Protein AF-A0A1J5BAW0-F1 (afdb_monomer)

Sequence (139 aa):
MHAHEDGERACMSRRQFLLSGGAVVTLAAVPGGLALGAPLRALKADYPKVKIG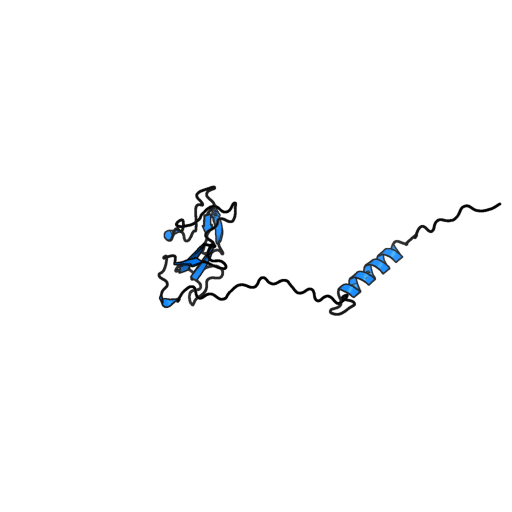RLSALKQGVPVVFAYPYPNVHNILVKLGAPAGAGVGKDNDVVAFNQRCTHMGGPLDGTYKEKHQVLGPCPLHLTTFDLTRHGMVVS

Foldseek 3Di:
DDDDDPPDPPPQDPVNVCVVVVVVVVQVPPPVRPPPDDPPPPPDDDADDDDQDDPVPADALDWRWDDPPDRPWIKTWHQLVAAADCQDDPRNRIFMDTQADPPPRAGQPPQQDNVQCWGDLGPPPGWIFRRRYVRDTPD

Radius of gyration: 28.27 Å; Cα contacts (8 Å, |Δi|>4): 191; chains: 1; bounding box: 52×53×83 Å

pLDDT: mean 85.2, std 18.93, range [36.78, 98.75]

Structure (mmCIF, N/CA/C/O backbone):
data_AF-A0A1J5BAW0-F1
#
_entry.id   AF-A0A1J5BAW0-F1
#
loop_
_atom_site.group_PDB
_atom_site.id
_atom_site.type_symbol
_atom_site.label_atom_id
_atom_site.label_alt_id
_atom_site.label_comp_id
_atom_site.label_asym_id
_atom_site.label_entity_id
_atom_site.label_seq_id
_atom_site.pdbx_PDB_ins_code
_atom_site.Cartn_x
_atom_site.Cartn_y
_atom_site.Cartn_z
_atom_site.occupancy
_atom_site.B_iso_or_equiv
_atom_site.auth_seq_id
_atom_site.auth_comp_id
_atom_site.auth_asym_id
_atom_site.auth_atom_id
_atom_site.pdbx_PDB_model_num
ATOM 1 N N . MET A 1 1 ? 35.656 38.401 -67.762 1.00 43.53 1 MET A N 1
ATOM 2 C CA . MET A 1 1 ? 34.181 38.308 -67.698 1.00 43.53 1 MET A CA 1
ATOM 3 C C . MET A 1 1 ? 33.810 36.879 -67.330 1.00 43.53 1 MET A C 1
ATOM 5 O O . MET A 1 1 ? 34.552 35.994 -67.731 1.00 43.53 1 MET A O 1
ATOM 9 N N . HIS A 1 2 ? 32.690 36.705 -66.615 1.00 36.78 2 HIS A N 1
ATOM 10 C CA . HIS A 1 2 ? 32.060 35.447 -66.154 1.00 36.78 2 HIS A CA 1
ATOM 11 C C . HIS A 1 2 ? 32.600 34.940 -64.800 1.00 36.78 2 HIS A C 1
ATOM 13 O O . HIS A 1 2 ? 33.697 34.407 -64.728 1.00 36.78 2 HIS A O 1
ATOM 19 N N . ALA A 1 3 ? 32.023 35.383 -63.676 1.00 44.69 3 ALA A N 1
ATOM 20 C CA . ALA A 1 3 ? 30.746 34.988 -63.045 1.00 44.69 3 ALA A CA 1
ATOM 21 C C . ALA A 1 3 ? 31.015 33.927 -61.962 1.00 44.69 3 ALA A C 1
ATOM 23 O O . ALA A 1 3 ? 31.199 32.756 -62.270 1.00 44.69 3 ALA A O 1
ATOM 24 N N . HIS A 1 4 ? 31.076 34.371 -60.703 1.00 40.53 4 HIS A N 1
ATOM 25 C CA . HIS A 1 4 ? 31.024 33.490 -59.541 1.00 40.53 4 HIS A CA 1
ATOM 26 C C . HIS A 1 4 ? 29.575 33.472 -59.063 1.00 40.53 4 HIS A C 1
ATOM 28 O O . HIS A 1 4 ? 29.011 34.523 -58.771 1.00 40.53 4 HIS A O 1
ATOM 34 N N . GLU A 1 5 ? 28.986 32.283 -59.084 1.00 49.16 5 GLU A N 1
ATOM 35 C CA . GLU A 1 5 ? 27.592 32.014 -58.756 1.00 49.16 5 GLU A CA 1
ATOM 36 C C . GLU A 1 5 ? 27.254 32.484 -57.337 1.00 49.16 5 GLU A C 1
ATOM 38 O O . GLU A 1 5 ? 27.882 32.069 -56.356 1.00 49.16 5 GLU A O 1
ATOM 43 N N . ASP A 1 6 ? 26.240 33.344 -57.241 1.00 45.28 6 ASP A N 1
ATOM 44 C CA . ASP A 1 6 ? 25.587 33.705 -55.991 1.00 45.28 6 ASP A CA 1
ATOM 45 C C . ASP A 1 6 ? 24.867 32.465 -55.456 1.00 45.28 6 ASP A C 1
ATOM 47 O O . ASP A 1 6 ? 23.718 32.178 -55.788 1.00 45.28 6 ASP A O 1
ATOM 51 N N . GLY A 1 7 ? 25.579 31.689 -54.639 1.00 48.78 7 GLY A N 1
ATOM 52 C CA . GLY A 1 7 ? 24.989 30.614 -53.858 1.00 48.78 7 GLY A CA 1
ATOM 53 C C . GLY A 1 7 ? 23.873 31.190 -52.994 1.00 48.78 7 GLY A C 1
ATOM 54 O O . GLY A 1 7 ? 24.129 31.990 -52.091 1.00 48.78 7 GLY A O 1
ATOM 55 N N . GLU A 1 8 ? 22.646 30.787 -53.305 1.00 53.31 8 GLU A N 1
ATOM 56 C CA . GLU A 1 8 ? 21.384 31.222 -52.718 1.00 53.31 8 GLU A CA 1
ATOM 57 C C . GLU A 1 8 ? 21.360 30.971 -51.200 1.00 53.31 8 GLU A C 1
ATOM 59 O O . GLU A 1 8 ? 20.822 29.989 -50.687 1.00 53.31 8 GLU A O 1
ATOM 64 N N . ARG A 1 9 ? 21.988 31.866 -50.432 1.00 57.50 9 ARG A N 1
ATOM 65 C CA . ARG A 1 9 ? 21.772 31.948 -48.992 1.00 57.50 9 ARG A CA 1
ATOM 66 C C . ARG A 1 9 ? 20.359 32.467 -48.821 1.00 57.50 9 ARG A C 1
ATOM 68 O O . ARG A 1 9 ? 20.090 33.624 -49.130 1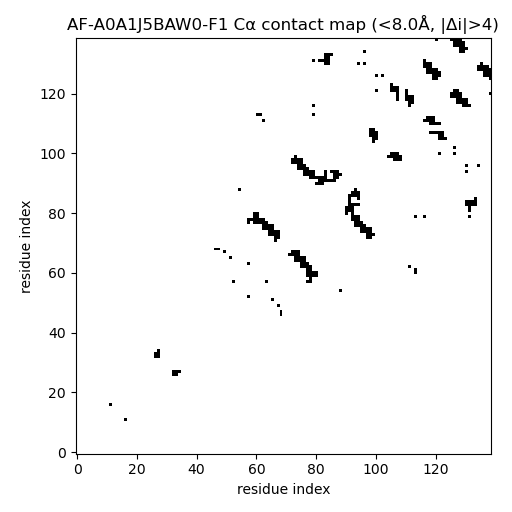.00 57.50 9 ARG A O 1
ATOM 75 N N . ALA A 1 10 ? 19.469 31.617 -48.321 1.00 61.78 10 ALA A N 1
ATOM 76 C CA . ALA A 1 10 ? 18.123 32.002 -47.924 1.00 61.78 10 ALA A CA 1
ATOM 77 C C . ALA A 1 10 ? 18.197 33.068 -46.812 1.00 61.78 10 ALA A C 1
ATOM 79 O O . ALA A 1 10 ? 18.150 32.767 -45.618 1.00 61.78 10 ALA A O 1
ATOM 80 N N . CYS A 1 11 ? 18.362 34.332 -47.204 1.00 63.84 11 CYS A N 1
ATOM 81 C CA . CYS A 1 11 ? 18.388 35.495 -46.329 1.00 63.84 11 CYS A CA 1
ATOM 82 C C . CYS A 1 11 ? 16.965 35.768 -45.842 1.00 63.84 11 CYS A C 1
ATOM 84 O O . CYS A 1 11 ? 16.268 36.665 -46.313 1.00 63.84 11 CYS A O 1
ATOM 86 N N . MET A 1 12 ? 16.506 34.952 -44.900 1.00 75.88 12 MET A N 1
ATOM 87 C CA . MET A 1 12 ? 15.209 35.132 -44.275 1.00 75.88 12 MET A CA 1
ATOM 88 C C . MET A 1 12 ? 15.295 36.295 -43.282 1.00 75.88 12 MET A C 1
ATOM 90 O O . MET A 1 12 ? 16.049 36.250 -42.311 1.00 75.88 12 MET A O 1
ATOM 94 N N . SER A 1 13 ? 14.523 37.360 -43.516 1.00 80.06 13 SER A N 1
ATOM 95 C CA . SER A 1 13 ? 14.473 38.478 -42.570 1.00 80.06 13 SER A CA 1
ATOM 96 C C . SER A 1 13 ? 13.882 38.020 -41.232 1.00 80.06 13 SER A C 1
ATOM 98 O O . SER A 1 13 ? 13.025 37.136 -41.189 1.00 80.06 13 SER A O 1
ATOM 100 N N . ARG A 1 14 ? 14.270 38.664 -40.122 1.00 75.88 14 ARG A N 1
ATOM 101 C CA . ARG A 1 14 ? 13.692 38.389 -38.790 1.00 75.88 14 ARG A CA 1
ATOM 102 C C . ARG A 1 14 ? 12.160 38.471 -38.802 1.00 75.88 14 ARG A C 1
ATOM 104 O O . ARG A 1 14 ? 11.497 37.701 -38.121 1.00 75.88 14 ARG A O 1
ATOM 111 N N . ARG A 1 15 ? 11.593 39.376 -39.608 1.00 78.12 15 ARG A N 1
ATOM 112 C CA . ARG A 1 15 ? 10.141 39.507 -39.795 1.00 78.12 15 ARG A CA 1
ATOM 113 C C . ARG A 1 15 ? 9.556 38.300 -40.528 1.00 78.12 15 ARG A C 1
ATOM 115 O O . ARG A 1 15 ? 8.532 37.787 -40.097 1.00 78.12 15 ARG A O 1
ATOM 122 N N . GLN A 1 16 ? 10.219 37.833 -41.583 1.00 73.38 16 GLN A N 1
ATOM 123 C CA . GLN A 1 16 ? 9.815 36.642 -42.330 1.00 73.38 16 GLN A CA 1
ATOM 124 C C . GLN A 1 16 ? 9.864 35.395 -41.440 1.00 73.38 16 GLN A C 1
ATOM 126 O O . GLN A 1 16 ? 8.913 34.630 -41.448 1.00 73.38 16 GLN A O 1
ATOM 131 N N . PHE A 1 17 ? 10.915 35.249 -40.623 1.00 76.62 17 PHE A N 1
ATOM 132 C CA . PHE A 1 17 ? 11.068 34.158 -39.654 1.00 76.62 17 PHE A CA 1
ATOM 133 C C . PHE A 1 17 ? 9.981 34.172 -38.570 1.00 76.62 17 PHE A C 1
ATOM 135 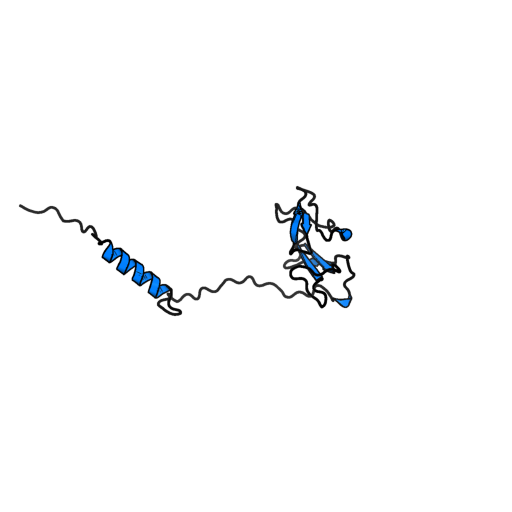O O . PHE A 1 17 ? 9.443 33.128 -38.219 1.00 76.62 17 PHE A O 1
ATOM 142 N N . LEU A 1 18 ? 9.622 35.350 -38.048 1.00 77.75 18 LEU A N 1
ATOM 143 C CA . LEU A 1 18 ? 8.562 35.469 -37.040 1.00 77.75 18 LEU A CA 1
ATOM 144 C C . LEU A 1 18 ? 7.163 35.240 -37.631 1.00 77.75 18 LEU A C 1
ATOM 146 O O . LEU A 1 18 ? 6.321 34.634 -36.974 1.00 77.75 18 LEU A O 1
ATOM 150 N N . LEU A 1 19 ? 6.914 35.685 -38.866 1.00 70.88 19 LEU A N 1
ATOM 151 C CA . LEU A 1 19 ? 5.645 35.446 -39.557 1.00 70.88 19 LEU A CA 1
ATOM 152 C C . LEU A 1 19 ? 5.490 33.977 -39.971 1.00 70.88 19 LEU A C 1
ATOM 154 O O . LEU A 1 19 ? 4.417 33.408 -39.781 1.00 70.88 19 LEU A O 1
ATOM 158 N N . SER A 1 20 ? 6.552 33.346 -40.481 1.00 64.81 20 SER A N 1
ATOM 159 C CA . SER A 1 20 ? 6.532 31.926 -40.842 1.00 64.81 20 SER A CA 1
ATOM 160 C C . SER A 1 20 ? 6.487 31.025 -39.605 1.00 64.81 20 SER A C 1
ATOM 162 O O . SER A 1 20 ? 5.680 30.101 -39.561 1.00 64.81 20 SER A O 1
ATOM 164 N N . GLY A 1 21 ? 7.262 31.331 -38.560 1.00 61.53 21 GLY A N 1
ATOM 165 C CA . GLY A 1 21 ? 7.229 30.604 -37.288 1.00 61.53 21 GLY A CA 1
ATOM 166 C C . GLY A 1 21 ? 5.895 30.746 -36.544 1.00 61.53 21 GLY A C 1
ATOM 167 O O . GLY A 1 21 ? 5.385 29.766 -36.008 1.00 61.53 21 GLY A O 1
ATOM 168 N N . GLY A 1 22 ? 5.289 31.939 -36.553 1.00 58.28 22 GLY A N 1
ATOM 169 C CA . GLY A 1 22 ? 3.992 32.191 -35.916 1.00 58.28 22 GLY A CA 1
ATOM 170 C C . GLY A 1 22 ? 2.811 31.522 -36.627 1.00 58.28 22 GLY A C 1
ATOM 171 O O . GLY A 1 22 ? 1.915 31.008 -35.960 1.00 58.28 22 GLY A O 1
ATOM 172 N N . ALA A 1 23 ? 2.821 31.473 -37.964 1.00 55.16 23 ALA A N 1
ATOM 173 C CA . ALA A 1 23 ? 1.757 30.843 -38.752 1.00 55.16 23 ALA A CA 1
ATOM 174 C C . ALA A 1 23 ? 1.731 29.307 -38.627 1.00 55.16 23 ALA A C 1
ATOM 176 O O . ALA A 1 23 ? 0.664 28.699 -38.690 1.00 55.16 23 ALA A O 1
ATOM 177 N N . VAL A 1 24 ? 2.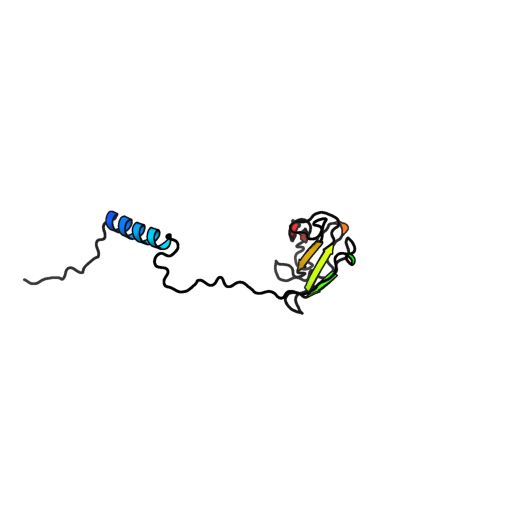886 28.665 -38.420 1.00 54.69 24 VAL A N 1
ATOM 178 C CA . VAL A 1 24 ? 2.961 27.203 -38.242 1.00 54.69 24 VAL A CA 1
ATOM 179 C C . VAL A 1 24 ? 2.416 26.775 -36.874 1.00 54.69 24 VAL A C 1
ATOM 181 O O . VAL A 1 24 ? 1.742 25.750 -36.771 1.00 54.69 24 VAL A O 1
ATOM 184 N N . VAL A 1 25 ? 2.641 27.572 -35.825 1.00 54.00 25 VAL A N 1
ATOM 185 C CA . VAL A 1 25 ? 2.167 27.248 -34.468 1.00 54.00 25 VAL A CA 1
ATOM 186 C C . VAL A 1 25 ? 0.647 27.402 -34.342 1.00 54.00 25 VAL A C 1
ATOM 188 O O . VAL A 1 25 ? 0.011 26.609 -33.649 1.00 54.00 25 VAL A O 1
ATOM 191 N N . THR A 1 26 ? 0.034 28.364 -35.038 1.00 52.59 26 THR A N 1
ATOM 192 C CA . THR A 1 26 ? -1.424 28.557 -34.975 1.00 52.59 26 THR A CA 1
ATOM 193 C C . THR A 1 26 ? -2.198 27.450 -35.687 1.00 52.59 26 THR A C 1
ATOM 195 O O . THR A 1 26 ? -3.242 27.044 -35.184 1.00 52.59 26 THR A O 1
ATOM 198 N N . LEU A 1 27 ? -1.684 26.895 -36.791 1.00 51.69 27 LEU A N 1
ATOM 199 C CA . LEU A 1 27 ? -2.332 25.788 -37.512 1.00 51.69 27 LEU A CA 1
ATOM 200 C C . LEU A 1 27 ? -2.314 24.464 -36.731 1.00 51.69 27 LEU A C 1
ATOM 202 O O . LEU A 1 27 ? -3.283 23.714 -36.807 1.00 51.69 27 LEU A O 1
ATOM 206 N N . ALA A 1 28 ? -1.267 24.203 -35.943 1.00 52.88 28 ALA A N 1
ATOM 207 C CA . ALA A 1 28 ? -1.175 23.009 -35.094 1.00 52.88 28 ALA A CA 1
ATOM 208 C C . ALA A 1 28 ? -2.057 23.080 -33.829 1.00 52.88 28 ALA A C 1
ATOM 210 O O . ALA A 1 28 ? -2.330 22.054 -33.207 1.00 52.88 28 ALA A O 1
ATOM 211 N N . ALA A 1 29 ? -2.495 24.281 -33.438 1.00 54.47 29 ALA A N 1
ATOM 212 C CA . ALA A 1 29 ? -3.325 24.513 -32.256 1.00 54.47 29 ALA A CA 1
ATOM 213 C C . ALA A 1 29 ? -4.836 24.548 -32.560 1.00 54.47 29 ALA A C 1
ATOM 215 O O . ALA A 1 29 ? -5.639 24.618 -31.629 1.00 54.47 29 ALA A O 1
ATOM 216 N N . VAL A 1 30 ? -5.243 24.488 -33.835 1.00 54.66 30 VAL A N 1
ATOM 217 C CA . VAL A 1 30 ? -6.657 24.343 -34.210 1.00 54.66 30 VAL A CA 1
ATOM 218 C C . VAL A 1 30 ? -7.069 22.884 -34.001 1.00 54.66 30 VAL A C 1
ATOM 220 O O . VAL A 1 30 ? -6.496 22.002 -34.644 1.00 54.66 30 VAL A O 1
ATOM 223 N N . PRO A 1 31 ? -8.086 22.591 -33.170 1.00 51.16 31 PRO A N 1
ATOM 224 C CA . PRO A 1 31 ? -8.665 21.254 -33.101 1.00 51.16 31 PRO A CA 1
ATOM 225 C C . PRO A 1 31 ? -9.138 20.829 -34.502 1.00 51.16 31 PRO A C 1
ATOM 227 O O . PRO A 1 31 ? -10.102 21.380 -35.028 1.00 51.16 31 PRO A O 1
ATOM 230 N N . GLY A 1 32 ? -8.426 19.888 -35.133 1.00 56.28 32 GLY A N 1
ATOM 231 C CA . GLY A 1 32 ? -8.721 19.397 -36.487 1.00 56.28 32 GLY A CA 1
ATOM 232 C C . GLY A 1 32 ? -7.981 20.081 -37.649 1.00 56.28 32 GLY A C 1
ATOM 233 O O . GLY A 1 32 ? -8.203 19.696 -38.795 1.00 56.28 32 GLY A O 1
ATOM 234 N N . GLY A 1 33 ? -7.090 21.048 -37.402 1.00 50.06 33 GLY A N 1
ATOM 235 C CA . GLY A 1 33 ? -6.245 21.653 -38.440 1.00 50.06 33 GLY A CA 1
ATOM 236 C C . GLY A 1 33 ? -4.999 20.812 -38.729 1.00 50.06 33 GLY A C 1
ATOM 237 O O . GLY A 1 33 ? -4.200 20.589 -37.829 1.00 50.06 33 GLY A O 1
ATOM 238 N N . LEU A 1 34 ? -4.863 20.323 -39.972 1.00 51.19 34 LEU A N 1
ATOM 239 C CA . LEU A 1 34 ? -3.703 19.595 -40.529 1.00 51.19 34 LEU A CA 1
ATOM 240 C C . LEU A 1 34 ? -2.965 18.668 -39.543 1.00 51.19 34 LEU A C 1
ATOM 242 O O . LEU A 1 34 ? -1.739 18.571 -39.539 1.00 51.19 34 LEU A O 1
ATOM 246 N N . ALA A 1 35 ? -3.714 17.911 -38.744 1.00 52.97 35 ALA A N 1
ATOM 247 C CA . ALA A 1 35 ? -3.193 16.675 -38.201 1.00 52.97 35 ALA A CA 1
ATOM 248 C C . ALA A 1 35 ? -3.003 15.744 -39.401 1.00 52.97 35 ALA A C 1
ATOM 250 O O . ALA A 1 35 ? -3.982 15.323 -40.019 1.00 52.97 35 ALA A O 1
ATOM 251 N N . LEU A 1 36 ? -1.754 15.434 -39.752 1.00 55.16 36 LEU A N 1
ATOM 252 C CA . LEU A 1 36 ? -1.410 14.286 -40.589 1.00 55.16 36 LEU A CA 1
ATOM 253 C C . LEU A 1 36 ? -1.827 13.003 -39.849 1.00 55.16 36 LEU A C 1
ATOM 255 O O . LEU A 1 36 ? -1.004 12.312 -39.266 1.00 55.16 36 LEU A O 1
ATOM 259 N N . GLY A 1 37 ? -3.140 12.768 -39.808 1.00 53.94 37 GLY A N 1
ATOM 260 C CA . GLY A 1 37 ? -3.865 11.519 -40.013 1.00 53.94 37 GLY A CA 1
ATOM 261 C C . GLY A 1 37 ? -3.521 10.265 -39.223 1.00 53.94 37 GLY A C 1
ATOM 262 O O . GLY A 1 37 ? -4.217 9.274 -39.414 1.00 53.94 37 GLY A O 1
ATOM 263 N N . ALA A 1 38 ? -2.523 10.245 -38.348 1.00 57.59 38 ALA A N 1
ATOM 264 C CA . ALA A 1 38 ? -2.380 9.162 -37.392 1.00 57.59 38 ALA A CA 1
ATOM 265 C C . ALA A 1 38 ? -3.139 9.578 -36.129 1.00 57.59 38 ALA A C 1
ATOM 267 O O . ALA A 1 38 ? -2.720 10.535 -35.471 1.00 57.59 38 ALA A O 1
ATOM 268 N N . PRO A 1 39 ? -4.249 8.913 -35.753 1.00 58.69 39 PRO A N 1
ATOM 269 C CA . PRO A 1 39 ? -4.766 9.088 -34.410 1.00 58.69 39 PRO A CA 1
ATOM 270 C C . PRO A 1 39 ? -3.617 8.735 -33.468 1.00 58.69 39 PRO A C 1
ATOM 272 O O . PRO A 1 39 ? -3.157 7.591 -33.461 1.00 58.69 39 PRO A O 1
ATOM 275 N N . LEU A 1 40 ? -3.136 9.715 -32.700 1.00 59.06 40 LEU A N 1
ATOM 276 C CA . LEU A 1 40 ? -2.30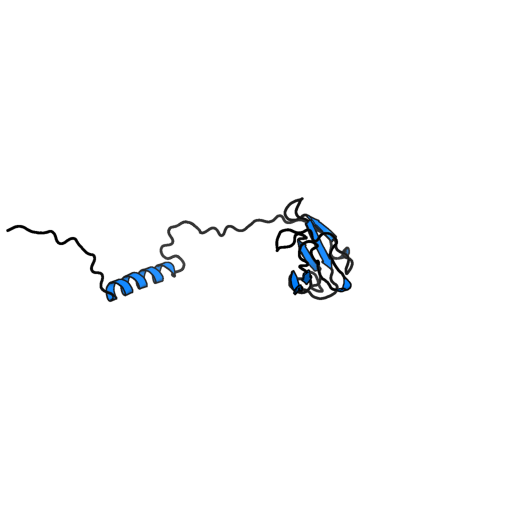9 9.464 -31.529 1.00 59.06 40 LEU A CA 1
ATOM 277 C C . LEU A 1 40 ? -3.189 8.662 -30.570 1.00 59.06 40 LEU A C 1
ATOM 279 O O . LEU A 1 40 ? -3.869 9.211 -29.705 1.00 59.06 40 LEU A O 1
ATOM 283 N N . ARG A 1 4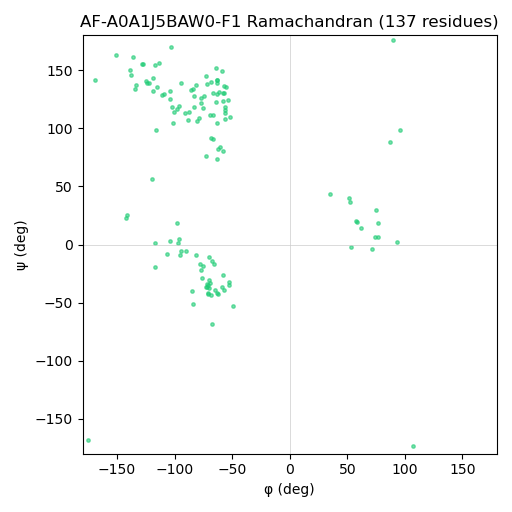1 ? -3.269 7.347 -30.793 1.00 61.53 41 ARG A N 1
ATOM 284 C CA . ARG A 1 41 ? -3.912 6.428 -29.870 1.00 61.53 41 ARG A CA 1
ATOM 285 C C . ARG A 1 41 ? -3.075 6.518 -28.613 1.00 61.53 41 ARG A C 1
ATOM 287 O O . ARG A 1 41 ? -1.956 6.014 -28.586 1.00 61.53 41 ARG A O 1
ATOM 294 N N . ALA A 1 42 ? -3.598 7.205 -27.603 1.00 69.06 42 ALA A N 1
ATOM 295 C CA . ALA A 1 42 ? -3.047 7.133 -26.267 1.00 69.06 42 ALA A CA 1
ATOM 296 C C . ALA A 1 42 ? -2.940 5.642 -25.924 1.00 69.06 42 ALA A C 1
ATOM 298 O O . ALA A 1 42 ? -3.956 4.953 -25.815 1.00 69.06 42 ALA A O 1
ATOM 299 N N . LEU A 1 43 ? -1.709 5.130 -25.860 1.00 74.44 43 LEU A N 1
ATOM 300 C CA . LEU A 1 43 ? -1.438 3.759 -25.458 1.00 74.44 43 LEU A CA 1
ATOM 301 C C . LEU A 1 43 ? -1.791 3.672 -23.977 1.00 74.44 43 LEU A C 1
ATOM 303 O O . LEU A 1 43 ? -0.998 4.019 -23.104 1.00 74.44 43 LEU A O 1
ATOM 307 N N . LYS A 1 44 ? -3.036 3.294 -23.699 1.00 78.69 44 LYS A N 1
ATOM 308 C CA . LYS A 1 44 ? -3.495 3.037 -22.345 1.00 78.69 44 LYS A CA 1
ATOM 309 C C . LYS A 1 44 ? -3.083 1.617 -21.988 1.00 78.69 44 LYS A C 1
ATOM 311 O O . LYS A 1 44 ? -3.380 0.684 -22.725 1.00 78.69 44 LYS A O 1
ATOM 316 N N . ALA A 1 45 ? -2.407 1.465 -20.856 1.00 84.50 45 ALA A N 1
ATOM 317 C CA . ALA A 1 45 ? -2.209 0.147 -20.281 1.00 84.50 45 ALA A CA 1
ATOM 318 C C . ALA A 1 45 ? -3.577 -0.434 -19.889 1.00 84.50 45 ALA A C 1
ATOM 320 O O . ALA A 1 45 ? -4.324 0.179 -19.117 1.00 84.50 45 ALA A O 1
ATOM 321 N N . ASP A 1 46 ? -3.895 -1.605 -20.433 1.00 89.31 46 ASP A N 1
ATOM 322 C CA . ASP A 1 46 ? -5.052 -2.385 -20.019 1.00 89.31 46 ASP A CA 1
ATOM 323 C C . ASP A 1 46 ? -4.692 -3.224 -18.796 1.00 89.31 46 ASP A C 1
ATOM 325 O O . ASP A 1 46 ? -3.658 -3.890 -18.753 1.00 89.31 46 ASP A O 1
ATOM 329 N N . TYR A 1 47 ? -5.570 -3.201 -17.795 1.00 93.19 47 TYR A N 1
ATOM 330 C CA . TYR A 1 47 ? -5.407 -3.981 -16.578 1.00 93.19 47 TYR A CA 1
ATOM 331 C C . TYR A 1 47 ? -6.625 -4.883 -16.341 1.00 93.19 47 TYR A C 1
ATOM 333 O O . TYR A 1 47 ? -7.765 -4.439 -16.532 1.00 93.19 47 TYR A O 1
ATOM 341 N N . PRO A 1 48 ? -6.421 -6.140 -15.905 1.00 95.06 48 PRO A N 1
ATOM 342 C CA . PRO A 1 48 ? -7.513 -7.085 -15.711 1.00 95.06 48 PRO A CA 1
ATOM 343 C C . PRO A 1 48 ? -8.407 -6.671 -14.536 1.00 95.06 48 PRO A C 1
ATOM 345 O O . PRO A 1 48 ? -7.929 -6.279 -13.479 1.00 95.06 48 PRO A O 1
ATOM 348 N N . LYS A 1 49 ? -9.729 -6.817 -14.668 1.00 95.94 49 LYS A N 1
ATOM 349 C CA . LYS A 1 49 ? -10.643 -6.670 -13.524 1.00 95.94 49 LYS A CA 1
ATOM 350 C C . LYS A 1 49 ? -10.649 -7.969 -12.723 1.00 95.94 49 LYS A C 1
ATOM 352 O O . LYS A 1 49 ? -11.236 -8.955 -13.159 1.00 95.94 49 LYS A O 1
ATOM 357 N N . VAL A 1 50 ? -10.014 -7.967 -11.554 1.00 95.94 50 VAL A N 1
ATOM 358 C CA . VAL A 1 50 ? -9.902 -9.149 -10.686 1.00 95.94 50 VAL A CA 1
ATOM 359 C C . VAL A 1 50 ? -10.644 -8.913 -9.375 1.00 95.94 50 VAL A C 1
ATOM 361 O O . VAL A 1 50 ? -10.533 -7.856 -8.754 1.00 95.94 50 VAL A O 1
ATOM 364 N N . LYS A 1 51 ? -11.413 -9.910 -8.932 1.00 96.31 51 LYS A N 1
ATOM 365 C CA . LYS A 1 51 ? -12.081 -9.874 -7.630 1.00 96.31 51 LYS A CA 1
ATOM 366 C C . LYS A 1 51 ? -11.078 -10.214 -6.525 1.00 96.31 51 LYS A C 1
ATOM 368 O O . LYS A 1 51 ? -10.709 -11.372 -6.381 1.00 96.31 51 LYS A O 1
ATOM 373 N N . ILE A 1 52 ? -10.698 -9.216 -5.727 1.00 96.81 52 ILE A N 1
ATOM 374 C CA . ILE A 1 52 ? -9.763 -9.393 -4.600 1.00 96.81 52 ILE A CA 1
ATOM 375 C C . ILE A 1 52 ? -10.476 -9.852 -3.320 1.00 96.81 52 ILE A C 1
ATOM 377 O O . ILE A 1 52 ? -9.979 -10.711 -2.602 1.00 96.81 52 ILE A O 1
ATOM 381 N N . GLY A 1 53 ? -11.665 -9.318 -3.028 1.00 94.25 53 GLY A N 1
ATOM 382 C CA . GLY A 1 53 ? -12.368 -9.628 -1.783 1.00 94.25 53 GLY A CA 1
ATOM 383 C C . GLY A 1 53 ? -13.760 -9.011 -1.687 1.00 94.25 53 GLY A C 1
ATOM 384 O O . GLY A 1 53 ? -14.311 -8.519 -2.673 1.00 94.25 53 GLY A O 1
ATOM 385 N N . ARG A 1 54 ? -14.345 -9.064 -0.486 1.00 96.69 54 ARG A N 1
ATOM 386 C CA . ARG A 1 54 ? -15.611 -8.400 -0.132 1.00 96.69 54 ARG A CA 1
ATOM 387 C C . ARG A 1 54 ? -15.366 -7.462 1.042 1.00 96.69 54 ARG A C 1
ATOM 389 O O . ARG A 1 54 ? -14.704 -7.867 1.991 1.00 96.69 54 ARG A O 1
ATOM 396 N N . LEU A 1 55 ? -15.963 -6.270 1.020 1.00 96.62 55 LEU A N 1
ATOM 397 C CA . LEU A 1 55 ? -15.827 -5.289 2.107 1.00 96.62 55 LEU A CA 1
ATOM 398 C C . LEU A 1 55 ? -16.268 -5.854 3.465 1.00 96.62 55 LEU A C 1
ATOM 400 O O . LEU A 1 55 ? -15.600 -5.633 4.465 1.00 96.62 55 LEU A O 1
ATOM 404 N N . SER A 1 56 ? -17.341 -6.650 3.489 1.00 96.62 56 SER A N 1
ATOM 405 C CA . SER A 1 56 ? -17.861 -7.286 4.707 1.00 96.62 56 SER A CA 1
ATOM 406 C C . SER A 1 56 ? -16.923 -8.327 5.328 1.00 96.62 56 SER A C 1
ATOM 408 O O . SER A 1 56 ? -17.129 -8.716 6.471 1.00 96.62 56 SER A O 1
ATOM 410 N N . ALA A 1 57 ? -15.925 -8.809 4.582 1.00 97.25 57 ALA A N 1
ATOM 411 C CA . ALA A 1 57 ? -14.944 -9.776 5.067 1.00 97.25 57 ALA A CA 1
ATOM 412 C C . ALA A 1 57 ? -13.652 -9.110 5.574 1.00 97.25 57 ALA A C 1
ATOM 414 O O . ALA A 1 57 ? -12.808 -9.794 6.152 1.00 97.25 57 ALA A O 1
ATOM 415 N N . LEU A 1 58 ? -13.477 -7.801 5.351 1.00 97.88 58 LEU A N 1
ATOM 416 C CA . LEU A 1 58 ? -12.287 -7.079 5.792 1.00 97.88 58 LEU A CA 1
ATOM 417 C C . LEU A 1 58 ? -12.366 -6.800 7.291 1.00 97.88 58 LEU A C 1
ATOM 419 O O . LEU A 1 58 ? -13.322 -6.195 7.778 1.00 97.88 58 LEU A O 1
ATOM 423 N N . LYS A 1 59 ? -11.322 -7.207 8.009 1.00 98.19 59 LYS A N 1
ATOM 424 C CA . LYS A 1 59 ? -11.106 -6.834 9.406 1.00 98.19 59 LYS A CA 1
ATOM 425 C C . LYS A 1 59 ? -10.197 -5.610 9.443 1.00 98.19 59 LYS A C 1
ATOM 427 O O . LYS A 1 59 ? -9.242 -5.536 8.671 1.00 98.19 59 LYS A O 1
ATOM 432 N N . GLN A 1 60 ? -10.506 -4.658 10.318 1.00 98.31 60 GLN A N 1
ATOM 433 C CA . GLN A 1 60 ? -9.658 -3.486 10.519 1.00 98.31 60 GLN A CA 1
ATOM 434 C C . GLN A 1 60 ? -8.241 -3.925 10.907 1.00 98.31 60 GLN A C 1
ATOM 436 O O . GLN A 1 60 ? -8.088 -4.863 11.686 1.00 98.31 60 GLN A O 1
ATOM 441 N N . GLY A 1 61 ? -7.231 -3.291 10.314 1.00 98.06 61 GLY A N 1
ATOM 442 C CA . GLY A 1 61 ? -5.821 -3.535 10.613 1.00 98.06 61 GLY A CA 1
ATOM 443 C C . GLY A 1 61 ? -5.264 -4.873 10.121 1.00 98.06 61 GLY A C 1
ATOM 444 O O . GLY A 1 61 ? -4.067 -5.108 10.237 1.00 98.06 61 GLY A O 1
ATOM 445 N N . VAL A 1 62 ? -6.082 -5.753 9.533 1.00 98.12 62 VAL A N 1
ATOM 446 C CA . VAL A 1 62 ? -5.622 -7.066 9.063 1.00 98.12 62 VAL A CA 1
ATOM 447 C C . VAL A 1 62 ? -5.402 -7.028 7.549 1.00 98.12 62 VAL A C 1
ATOM 449 O O . VAL A 1 62 ? -6.377 -6.883 6.803 1.00 98.12 62 VAL A O 1
ATOM 452 N N . PRO A 1 63 ? -4.155 -7.175 7.063 1.00 97.94 63 PRO A N 1
ATOM 453 C CA . PRO A 1 63 ? -3.881 -7.170 5.635 1.00 97.94 63 PRO A CA 1
ATOM 454 C C . PRO A 1 63 ? -4.373 -8.454 4.956 1.00 97.94 63 PRO A C 1
ATOM 456 O O . PRO A 1 63 ? -4.168 -9.564 5.447 1.00 97.94 63 PRO A O 1
ATOM 459 N N . VAL A 1 64 ? -4.971 -8.298 3.777 1.00 98.19 64 VAL A N 1
ATOM 460 C CA . VAL A 1 64 ? -5.271 -9.384 2.837 1.00 98.19 64 VAL A CA 1
ATOM 461 C C . VAL A 1 64 ? -4.233 -9.350 1.723 1.00 98.19 64 VAL A C 1
ATOM 463 O O . VAL A 1 64 ? -4.144 -8.368 0.988 1.00 98.19 64 VAL A O 1
ATOM 466 N N . VAL A 1 65 ? -3.452 -10.419 1.586 1.00 97.75 65 VAL A N 1
ATOM 467 C CA . VAL A 1 65 ? -2.446 -10.548 0.522 1.00 97.75 65 VAL A CA 1
ATOM 468 C C . VAL A 1 65 ? -3.113 -11.004 -0.773 1.00 97.75 65 VAL A C 1
ATOM 470 O O . VAL A 1 65 ? -3.953 -11.905 -0.760 1.00 97.75 65 VAL A O 1
ATOM 473 N N . PHE A 1 66 ? -2.734 -10.404 -1.900 1.00 98.12 66 PHE A N 1
ATOM 474 C CA . PHE A 1 66 ? -3.234 -10.788 -3.220 1.00 98.12 66 PHE A CA 1
ATOM 475 C C . PHE A 1 66 ? -2.215 -10.516 -4.333 1.00 98.12 66 PHE A C 1
ATOM 477 O O . PHE A 1 66 ? -1.271 -9.743 -4.157 1.00 98.12 66 PHE A O 1
ATOM 484 N N . ALA A 1 67 ? -2.430 -11.137 -5.496 1.00 97.69 67 ALA A N 1
ATOM 485 C CA . ALA A 1 67 ? -1.622 -10.923 -6.691 1.00 97.69 67 ALA A CA 1
ATOM 486 C C . ALA A 1 67 ? -2.351 -10.041 -7.715 1.00 97.69 67 ALA A C 1
ATOM 488 O O . ALA A 1 67 ? -3.528 -10.267 -8.001 1.00 97.69 67 ALA A O 1
ATOM 489 N N . TYR A 1 68 ? -1.663 -9.030 -8.246 1.00 97.50 68 TYR A N 1
ATOM 490 C CA . TYR A 1 68 ? -2.178 -8.132 -9.286 1.00 97.50 68 TYR A CA 1
ATOM 491 C C . TYR A 1 68 ? -1.055 -7.259 -9.872 1.00 97.50 68 TYR A C 1
ATOM 493 O O . TYR A 1 68 ? -0.233 -6.768 -9.101 1.00 97.50 68 TYR A O 1
ATOM 501 N N . PRO A 1 69 ? -1.037 -6.980 -11.188 1.00 96.25 69 PRO A N 1
ATOM 502 C CA . PRO A 1 69 ? -1.920 -7.546 -12.213 1.00 96.25 69 PRO A CA 1
ATOM 503 C C . PRO A 1 69 ? -1.464 -8.933 -12.689 1.00 96.25 69 PRO A C 1
ATOM 505 O O . PRO A 1 69 ? -2.208 -9.605 -13.396 1.00 96.25 69 PRO A O 1
ATOM 508 N N . TYR A 1 70 ? -0.270 -9.368 -12.272 1.00 94.94 70 TYR A N 1
ATOM 509 C CA . TYR A 1 70 ? 0.325 -10.661 -12.609 1.00 94.94 70 TYR A CA 1
ATOM 510 C C . TYR A 1 70 ? 0.444 -11.565 -11.369 1.00 94.94 70 TYR A C 1
ATOM 512 O O . TYR A 1 70 ? 0.538 -11.045 -10.253 1.00 94.94 70 TYR A O 1
ATOM 520 N N . PRO A 1 71 ? 0.501 -12.902 -11.534 1.00 94.56 71 PRO A N 1
ATOM 521 C CA . PRO A 1 71 ? 0.566 -13.850 -10.414 1.00 94.56 71 PRO A CA 1
ATOM 522 C C . PRO A 1 71 ? 1.759 -13.668 -9.461 1.00 94.56 71 PRO A C 1
ATOM 524 O O . PRO A 1 71 ? 1.665 -14.026 -8.293 1.00 94.56 71 PRO A O 1
ATOM 527 N N . ASN A 1 72 ? 2.871 -13.111 -9.943 1.00 94.00 72 ASN A N 1
ATOM 528 C CA . ASN A 1 72 ? 4.111 -12.901 -9.187 1.00 94.00 72 ASN A CA 1
ATOM 529 C C . ASN A 1 72 ? 4.244 -11.490 -8.582 1.00 94.00 72 ASN A C 1
ATOM 531 O O . ASN A 1 72 ? 5.292 -11.154 -8.029 1.00 94.00 72 ASN A O 1
ATOM 535 N N . VAL A 1 73 ? 3.220 -10.641 -8.708 1.00 96.44 73 VAL A N 1
ATOM 536 C CA . VAL A 1 73 ? 3.225 -9.286 -8.144 1.00 96.44 73 VAL A CA 1
ATOM 537 C C . VAL A 1 73 ? 2.402 -9.285 -6.864 1.00 96.44 73 VAL A C 1
ATOM 539 O O . VAL A 1 73 ? 1.176 -9.311 -6.917 1.00 96.44 73 VAL A O 1
ATOM 542 N N . HIS A 1 74 ? 3.082 -9.253 -5.719 1.00 97.00 74 HIS A N 1
ATOM 543 C CA . HIS A 1 74 ? 2.458 -9.322 -4.399 1.00 97.00 74 HIS A CA 1
ATOM 544 C C . HIS A 1 74 ? 2.009 -7.945 -3.910 1.00 97.00 74 HIS A C 1
ATOM 546 O O . HIS A 1 74 ? 2.766 -6.973 -3.942 1.00 97.00 74 HIS A O 1
ATOM 552 N N . ASN A 1 75 ? 0.779 -7.877 -3.413 1.00 98.56 75 ASN A N 1
ATOM 553 C CA . ASN A 1 75 ? 0.148 -6.668 -2.898 1.00 98.56 75 ASN A CA 1
ATOM 554 C C . ASN A 1 75 ? -0.584 -6.986 -1.586 1.00 98.56 75 ASN A C 1
ATOM 556 O O . ASN A 1 75 ? -0.917 -8.145 -1.322 1.00 98.56 75 ASN A O 1
ATOM 560 N N . ILE A 1 76 ? -0.878 -5.956 -0.796 1.00 98.56 76 ILE A N 1
ATOM 561 C CA . ILE A 1 76 ? -1.775 -6.031 0.363 1.00 98.56 76 ILE A CA 1
ATOM 562 C C . ILE A 1 76 ? -2.973 -5.113 0.169 1.00 98.56 76 ILE A C 1
ATOM 564 O O . ILE A 1 76 ? -2.837 -4.022 -0.375 1.00 98.56 76 ILE A O 1
ATOM 568 N N . LEU A 1 77 ? -4.136 -5.561 0.630 1.00 98.62 77 LEU A N 1
ATOM 569 C CA . LEU A 1 77 ? -5.360 -4.783 0.803 1.00 98.62 77 LEU A CA 1
ATOM 570 C C . LEU A 1 77 ? -5.610 -4.653 2.306 1.00 98.62 77 LEU A C 1
ATOM 572 O O . LEU A 1 77 ? -5.619 -5.664 3.007 1.00 98.62 77 LEU A O 1
ATOM 576 N N . VAL A 1 78 ? -5.827 -3.441 2.806 1.00 98.44 78 VAL A N 1
ATOM 577 C CA . VAL A 1 78 ? -5.998 -3.193 4.242 1.00 98.44 78 VAL A CA 1
ATOM 578 C C . VAL A 1 78 ? -7.185 -2.271 4.476 1.00 98.44 78 VAL A C 1
ATOM 580 O O . VAL A 1 78 ? -7.313 -1.246 3.809 1.00 98.44 78 VAL A O 1
ATOM 583 N N . LYS A 1 79 ? -8.036 -2.627 5.445 1.00 98.69 79 LYS A N 1
ATOM 584 C CA . LYS A 1 79 ? -9.010 -1.707 6.038 1.00 98.69 79 LYS A CA 1
ATOM 585 C C . LYS A 1 79 ? -8.338 -0.987 7.206 1.00 98.69 79 LYS A C 1
ATOM 587 O O . LYS A 1 79 ? -8.083 -1.606 8.236 1.00 98.69 79 LYS A O 1
ATOM 592 N N . LEU A 1 80 ? -8.015 0.287 7.040 1.00 98.56 80 LEU A N 1
ATOM 593 C CA . LEU A 1 80 ? -7.208 1.047 7.993 1.00 98.56 80 LEU A CA 1
ATOM 594 C C . LEU A 1 80 ? -7.993 1.472 9.241 1.00 98.56 80 LEU A C 1
ATOM 596 O O . LEU A 1 80 ? -7.396 1.601 10.309 1.00 98.56 80 LEU A O 1
ATOM 600 N N . GLY A 1 81 ? -9.310 1.676 9.130 1.00 97.88 81 GLY A N 1
ATOM 601 C CA . GLY A 1 81 ? -10.135 2.249 10.199 1.00 97.88 81 GLY A CA 1
ATOM 602 C C . GLY A 1 81 ? -10.000 3.767 10.355 1.00 97.88 81 GLY A C 1
ATOM 603 O O . GLY A 1 81 ? -10.556 4.335 11.289 1.00 97.88 81 GLY A O 1
ATOM 604 N N . ALA A 1 82 ? -9.274 4.422 9.448 1.00 97.25 82 ALA A N 1
ATOM 605 C CA . ALA A 1 82 ? -9.190 5.870 9.327 1.00 97.25 82 ALA A CA 1
ATOM 606 C C . ALA A 1 82 ? -9.255 6.257 7.838 1.00 97.25 82 ALA A C 1
ATOM 608 O O . ALA A 1 82 ? -8.734 5.500 7.011 1.00 97.25 82 ALA A O 1
ATOM 609 N N . PRO A 1 83 ? -9.860 7.409 7.485 1.00 98.19 83 PRO A N 1
ATOM 610 C CA . PRO A 1 83 ? -9.895 7.874 6.104 1.00 98.19 83 PRO A CA 1
ATOM 611 C C . PRO A 1 83 ? -8.489 7.984 5.513 1.00 98.19 83 PRO A C 1
ATOM 613 O O . PRO A 1 83 ? -7.577 8.513 6.151 1.00 98.19 83 PRO A O 1
ATOM 616 N N . ALA A 1 84 ? -8.329 7.508 4.284 1.00 98.38 84 ALA A N 1
ATOM 617 C CA . ALA A 1 84 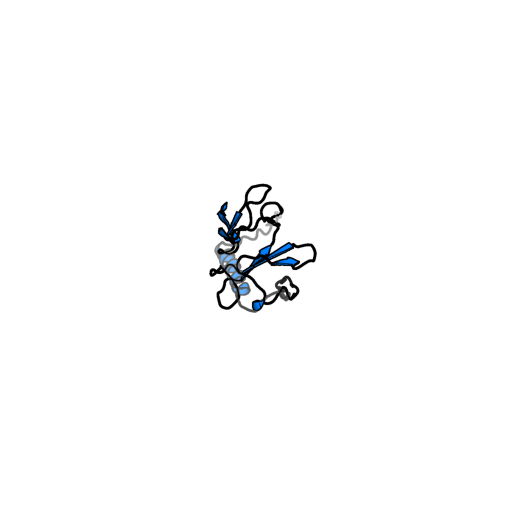? -7.059 7.479 3.581 1.00 98.38 84 ALA A CA 1
ATOM 618 C C . ALA A 1 84 ? -7.163 8.111 2.193 1.00 98.38 84 ALA A C 1
ATOM 620 O O . ALA A 1 84 ? -8.221 8.143 1.558 1.00 98.38 84 ALA A O 1
ATOM 621 N N . GLY A 1 85 ? -6.025 8.585 1.695 1.00 97.69 85 GLY A N 1
ATOM 622 C CA . GLY A 1 85 ? -5.888 9.072 0.332 1.00 97.69 85 GLY A CA 1
ATOM 623 C C . GLY A 1 85 ? -6.304 8.005 -0.682 1.00 97.69 85 GLY A C 1
ATOM 624 O O . GLY A 1 85 ? -5.696 6.940 -0.752 1.00 97.69 85 GLY A O 1
ATOM 625 N N . ALA A 1 86 ? -7.334 8.312 -1.475 1.00 96.94 86 ALA A N 1
ATOM 626 C CA . ALA A 1 86 ? -7.959 7.391 -2.431 1.00 96.94 86 ALA A CA 1
ATOM 627 C C . ALA A 1 86 ? -8.509 6.086 -1.813 1.00 96.94 86 ALA A C 1
ATOM 629 O O . ALA A 1 86 ? -8.715 5.106 -2.533 1.00 96.94 86 ALA A O 1
ATOM 630 N N . GLY A 1 87 ? -8.765 6.066 -0.502 1.00 98.25 87 GLY A N 1
ATOM 631 C CA . GLY A 1 87 ? -9.412 4.934 0.147 1.00 98.25 87 GLY A CA 1
ATOM 632 C C . GLY A 1 87 ? -10.834 4.729 -0.375 1.00 98.25 87 GLY A C 1
ATOM 633 O O . GLY A 1 87 ? -11.559 5.685 -0.649 1.00 98.25 87 GLY A O 1
ATOM 634 N N . VAL A 1 88 ? -11.233 3.468 -0.531 1.00 98.00 88 VAL A N 1
ATOM 635 C CA . VAL A 1 88 ? -12.563 3.085 -1.027 1.00 98.00 88 VAL A CA 1
ATOM 636 C C . VAL A 1 88 ? -13.473 2.611 0.109 1.00 98.00 88 VAL A C 1
ATOM 638 O O . VAL A 1 88 ? -13.027 2.362 1.228 1.00 98.00 88 VAL A O 1
ATOM 641 N N . GLY A 1 89 ? -14.762 2.435 -0.192 1.00 96.25 89 GLY A N 1
ATOM 642 C CA . GLY A 1 89 ? -15.778 2.047 0.789 1.00 96.25 89 GLY A CA 1
ATOM 643 C C . GLY A 1 89 ? -16.425 3.254 1.471 1.00 96.25 89 GLY A C 1
ATOM 644 O O . GLY A 1 89 ? -16.060 4.394 1.214 1.00 96.25 89 GLY A O 1
ATOM 645 N N . LYS A 1 90 ? -17.423 3.005 2.327 1.00 97.06 90 LYS A N 1
ATOM 646 C CA . LYS A 1 90 ? -18.217 4.063 2.982 1.00 97.06 90 LYS A CA 1
ATOM 647 C C . LYS A 1 90 ? -17.357 5.019 3.819 1.00 97.06 90 LYS A C 1
ATOM 649 O O . LYS A 1 90 ? -17.639 6.211 3.843 1.00 97.06 90 LYS A O 1
ATOM 654 N N . ASP A 1 91 ? -16.325 4.483 4.466 1.00 98.06 91 ASP A N 1
ATOM 655 C CA . ASP A 1 91 ? -15.472 5.217 5.406 1.00 98.06 91 ASP A CA 1
ATOM 656 C C . ASP A 1 91 ? -14.178 5.737 4.744 1.00 98.06 91 ASP A C 1
ATOM 658 O O . ASP A 1 91 ? -13.360 6.378 5.400 1.00 98.06 91 ASP A O 1
ATOM 662 N N . ASN A 1 92 ? -13.995 5.490 3.437 1.00 98.44 92 ASN A N 1
ATOM 663 C CA . ASN A 1 92 ? -12.787 5.814 2.666 1.00 98.44 92 ASN A CA 1
ATOM 664 C C . ASN A 1 92 ? -11.490 5.271 3.296 1.00 98.44 92 ASN A C 1
ATOM 666 O O . ASN A 1 92 ? -10.453 5.929 3.253 1.00 98.44 92 ASN A O 1
ATOM 670 N N . ASP A 1 93 ? -11.540 4.084 3.900 1.00 98.75 93 ASP A N 1
ATOM 671 C CA . ASP A 1 93 ? -10.455 3.531 4.719 1.00 98.75 93 ASP A CA 1
ATOM 672 C C . ASP A 1 93 ? -9.852 2.235 4.156 1.00 98.75 93 ASP A C 1
ATOM 674 O O . ASP A 1 93 ? -8.960 1.645 4.767 1.00 98.75 93 ASP A O 1
ATOM 678 N N . VAL A 1 94 ? -10.327 1.768 2.999 1.00 98.69 94 VAL A N 1
ATOM 679 C CA . VAL A 1 94 ? -9.810 0.560 2.352 1.00 98.69 94 VAL A CA 1
ATOM 680 C C . VAL A 1 94 ? -8.813 0.943 1.265 1.00 98.69 94 VAL A C 1
ATOM 682 O O . VAL A 1 94 ? -9.183 1.568 0.273 1.00 98.69 94 VAL A O 1
ATOM 685 N N . VAL A 1 95 ? -7.558 0.531 1.429 1.00 98.69 95 VAL A N 1
ATOM 686 C CA . VAL A 1 95 ? -6.453 0.841 0.508 1.00 98.69 95 VAL A CA 1
ATOM 687 C C . VAL A 1 95 ? -5.726 -0.423 0.075 1.00 98.69 95 VAL A C 1
ATOM 689 O O . VAL A 1 95 ? -5.729 -1.423 0.794 1.00 98.69 95 VAL A O 1
ATOM 692 N N . ALA A 1 96 ? -5.077 -0.380 -1.087 1.00 98.50 96 ALA A N 1
ATOM 693 C CA . ALA A 1 96 ? -4.236 -1.468 -1.562 1.00 98.50 96 ALA A CA 1
ATOM 694 C C . ALA A 1 96 ? -2.892 -0.956 -2.078 1.00 98.50 96 ALA A C 1
ATOM 696 O O . ALA A 1 96 ? -2.849 0.030 -2.811 1.00 98.50 96 ALA A O 1
ATOM 697 N N . PHE A 1 97 ? -1.811 -1.650 -1.725 1.00 98.44 97 PHE A N 1
ATOM 698 C CA . PHE A 1 97 ? -0.448 -1.273 -2.094 1.00 98.44 97 PHE A CA 1
ATOM 699 C C . PHE A 1 97 ? 0.385 -2.480 -2.504 1.00 98.44 97 PHE A C 1
ATOM 701 O O . PHE A 1 97 ? 0.200 -3.595 -2.013 1.00 98.44 97 PHE A O 1
ATOM 708 N N . ASN A 1 98 ? 1.333 -2.227 -3.398 1.00 98.19 98 ASN A N 1
ATOM 709 C CA . ASN A 1 98 ? 2.330 -3.197 -3.809 1.00 98.19 98 ASN A CA 1
ATOM 710 C C . ASN A 1 98 ? 3.369 -3.438 -2.703 1.00 98.19 98 ASN A C 1
ATOM 712 O O . ASN A 1 98 ? 3.733 -2.516 -1.979 1.00 98.19 98 ASN A O 1
ATOM 716 N N . GLN A 1 99 ? 3.856 -4.675 -2.582 1.00 97.88 99 GLN A N 1
ATOM 717 C CA . GLN A 1 99 ? 4.848 -5.069 -1.573 1.00 97.88 99 GLN A CA 1
ATOM 718 C C . GLN A 1 99 ? 6.292 -5.107 -2.108 1.00 97.88 99 GLN A C 1
ATOM 720 O O . GLN A 1 99 ? 7.174 -5.722 -1.503 1.00 97.88 99 GLN A O 1
ATOM 725 N N . ARG A 1 100 ? 6.575 -4.451 -3.238 1.00 97.94 100 ARG A N 1
ATOM 726 C CA . ARG A 1 100 ? 7.941 -4.153 -3.680 1.00 97.94 100 ARG A CA 1
ATOM 727 C C . ARG A 1 100 ? 8.257 -2.692 -3.425 1.00 97.94 100 ARG A C 1
ATOM 729 O O . ARG A 1 100 ? 7.557 -1.793 -3.878 1.00 97.94 100 ARG A O 1
ATOM 736 N N . CYS A 1 101 ? 9.350 -2.472 -2.705 1.00 98.19 101 CYS A N 1
ATOM 737 C CA . CYS A 1 101 ? 9.856 -1.138 -2.444 1.00 98.19 101 CYS A CA 1
ATOM 738 C C . CYS A 1 101 ? 10.255 -0.460 -3.760 1.00 98.19 101 CYS A C 1
ATOM 740 O O . CYS A 1 101 ? 11.014 -1.018 -4.555 1.00 98.19 101 CYS A O 1
ATOM 742 N N . THR A 1 102 ? 9.772 0.763 -3.961 1.00 98.00 102 THR A N 1
ATOM 743 C CA . THR A 1 102 ? 10.000 1.562 -5.172 1.00 98.00 102 THR A CA 1
ATOM 744 C C . THR A 1 102 ? 11.432 2.071 -5.318 1.00 98.00 102 THR A C 1
ATOM 746 O O . THR A 1 102 ? 11.784 2.545 -6.391 1.00 98.00 102 THR A O 1
ATOM 749 N N . HIS A 1 103 ? 12.269 1.954 -4.281 1.00 97.81 103 HIS A N 1
ATOM 750 C CA . HIS A 1 103 ? 13.682 2.317 -4.361 1.00 97.81 103 HIS A CA 1
ATOM 751 C C . HIS A 1 103 ? 14.454 1.364 -5.290 1.00 97.81 103 HIS A C 1
ATOM 753 O O . HIS A 1 103 ? 14.886 1.748 -6.369 1.00 97.81 103 HIS A O 1
ATOM 759 N N . MET A 1 104 ? 14.615 0.103 -4.875 1.00 97.75 104 MET A N 1
ATOM 760 C CA . MET A 1 104 ? 15.409 -0.908 -5.595 1.00 97.75 104 MET A CA 1
ATOM 761 C C . MET A 1 104 ? 14.755 -2.300 -5.557 1.00 97.75 104 MET A C 1
ATOM 763 O O . MET A 1 104 ? 15.435 -3.320 -5.617 1.00 97.75 104 MET A O 1
ATOM 767 N N . GLY A 1 105 ? 13.430 -2.371 -5.394 1.00 97.19 105 GLY A N 1
ATOM 768 C CA . GLY A 1 105 ? 12.692 -3.637 -5.440 1.00 97.19 105 GLY A CA 1
ATOM 769 C C . GLY A 1 105 ? 12.810 -4.509 -4.186 1.00 97.19 105 GLY A C 1
ATOM 770 O O . GLY A 1 105 ? 12.518 -5.701 -4.246 1.00 97.19 105 GLY A O 1
ATOM 771 N N . GLY A 1 106 ? 13.219 -3.942 -3.047 1.00 97.94 106 GLY A N 1
ATOM 772 C CA . GLY A 1 106 ? 13.293 -4.676 -1.780 1.00 97.94 106 GLY A CA 1
ATOM 773 C C . GLY A 1 106 ? 11.939 -5.263 -1.343 1.00 97.94 106 GLY A C 1
ATOM 774 O O . GLY A 1 106 ? 10.895 -4.681 -1.663 1.00 97.94 106 GLY A O 1
ATOM 775 N N . PRO A 1 107 ? 11.930 -6.402 -0.627 1.00 97.44 107 PRO A N 1
ATOM 776 C CA . PRO A 1 107 ? 10.695 -7.036 -0.180 1.00 97.44 107 PRO A CA 1
ATOM 777 C C . PRO A 1 107 ? 10.076 -6.261 0.988 1.00 97.44 107 PRO A C 1
ATOM 779 O O . PRO A 1 107 ? 10.744 -5.998 1.986 1.00 97.44 107 PRO A O 1
ATOM 782 N N . LEU A 1 108 ? 8.795 -5.912 0.875 1.00 98.31 108 LEU A N 1
ATOM 783 C CA . LEU A 1 108 ? 8.000 -5.331 1.965 1.00 98.31 108 LEU A CA 1
ATOM 784 C C . LEU A 1 108 ? 7.038 -6.354 2.588 1.00 98.31 108 LEU A C 1
ATOM 786 O O . LEU A 1 108 ? 6.266 -6.010 3.485 1.00 98.31 108 LEU A O 1
ATOM 790 N N . ASP A 1 109 ? 7.083 -7.604 2.130 1.00 97.12 109 ASP A N 1
ATOM 791 C CA . ASP A 1 109 ? 6.245 -8.692 2.620 1.00 97.12 109 ASP A CA 1
ATOM 792 C C . ASP A 1 109 ? 6.358 -8.842 4.147 1.00 97.12 109 ASP A C 1
ATOM 794 O O . ASP A 1 109 ? 7.449 -8.961 4.702 1.00 97.12 109 ASP A O 1
ATOM 798 N N . GLY A 1 110 ? 5.219 -8.787 4.845 1.00 96.56 110 GLY A N 1
ATOM 799 C CA . GLY A 1 110 ? 5.170 -8.911 6.309 1.00 96.56 110 GLY A CA 1
ATOM 800 C C . GLY A 1 110 ? 5.661 -7.687 7.097 1.00 96.56 110 GLY A C 1
ATOM 801 O O . GLY A 1 110 ? 5.741 -7.746 8.323 1.00 96.56 110 GLY A O 1
ATOM 802 N N . THR A 1 111 ? 5.964 -6.567 6.434 1.00 97.88 111 THR A N 1
ATOM 803 C CA . THR A 1 111 ? 6.463 -5.360 7.117 1.00 97.88 111 THR A CA 1
ATOM 804 C C . THR A 1 111 ? 5.360 -4.395 7.557 1.00 97.88 111 THR A C 1
ATOM 806 O O . THR A 1 111 ? 5.662 -3.431 8.250 1.00 97.88 111 THR A O 1
ATOM 809 N N . TYR A 1 112 ? 4.089 -4.639 7.212 1.00 98.44 112 TYR A N 1
ATOM 810 C CA . TYR A 1 112 ? 2.975 -3.768 7.609 1.00 98.44 112 TYR A CA 1
ATOM 811 C C . TYR A 1 112 ? 2.881 -3.609 9.137 1.00 98.44 112 TYR A C 1
ATOM 813 O O . TYR A 1 112 ? 2.884 -4.594 9.881 1.00 98.44 112 TYR A O 1
ATOM 821 N N . LYS A 1 113 ? 2.779 -2.361 9.605 1.00 98.06 113 LYS A N 1
ATOM 822 C CA . LYS A 1 113 ? 2.641 -2.006 11.023 1.00 98.06 113 LYS A CA 1
ATOM 823 C C . LYS A 1 113 ? 1.298 -1.326 11.251 1.00 98.06 113 LYS A C 1
ATOM 825 O O . LYS A 1 113 ? 1.179 -0.119 11.058 1.00 98.06 113 LYS A O 1
ATOM 830 N N . GLU A 1 114 ? 0.313 -2.088 11.725 1.00 97.88 114 GLU A N 1
ATOM 831 C CA . GLU A 1 114 ? -1.054 -1.608 11.985 1.00 97.88 114 GLU A CA 1
ATOM 832 C C . GLU A 1 114 ? -1.081 -0.319 12.812 1.00 97.88 114 GLU A C 1
ATOM 834 O O . GLU A 1 114 ? -1.646 0.678 12.374 1.00 97.88 114 GLU A O 1
ATOM 839 N N . LYS A 1 115 ? -0.402 -0.318 13.968 1.00 97.44 115 LYS A N 1
ATOM 840 C CA . LYS A 1 115 ? -0.376 0.814 14.910 1.00 97.44 115 LYS A CA 1
ATOM 841 C C . LYS A 1 115 ? 0.022 2.142 14.260 1.00 97.44 115 LYS A C 1
ATOM 843 O O . LYS A 1 115 ? -0.408 3.197 14.709 1.00 97.44 115 LYS A O 1
ATOM 848 N N . HIS A 1 116 ? 0.878 2.081 13.247 1.00 97.69 116 HIS A N 1
ATOM 849 C CA . HIS A 1 116 ? 1.420 3.252 12.567 1.00 97.69 116 HIS A CA 1
ATOM 850 C C . HIS A 1 116 ? 0.812 3.453 11.178 1.00 97.69 116 HIS A C 1
ATOM 852 O O . HIS A 1 116 ? 1.079 4.471 10.556 1.00 97.69 116 HIS A O 1
ATOM 858 N N . GLN A 1 117 ? 0.016 2.493 10.693 1.00 98.12 117 GLN A N 1
ATOM 859 C CA . GLN A 1 117 ? -0.551 2.470 9.346 1.00 98.12 117 GLN A CA 1
ATOM 860 C C . GLN A 1 117 ? 0.516 2.675 8.256 1.00 98.12 117 GLN A C 1
ATOM 862 O O . GLN A 1 117 ? 0.281 3.335 7.246 1.00 98.12 117 GLN A O 1
ATOM 867 N N . VAL A 1 118 ? 1.689 2.064 8.452 1.00 98.50 118 VAL A N 1
ATOM 868 C CA . VAL A 1 118 ? 2.813 2.114 7.508 1.00 98.50 118 VAL A CA 1
ATOM 869 C C . VAL A 1 118 ? 3.157 0.738 6.946 1.00 98.50 118 VAL A C 1
ATOM 871 O O . VAL A 1 118 ? 2.931 -0.287 7.595 1.00 98.50 118 VAL A O 1
ATOM 874 N N . LEU A 1 119 ? 3.747 0.722 5.753 1.00 98.50 119 LEU A N 1
ATOM 875 C CA . LEU A 1 119 ? 4.418 -0.435 5.165 1.00 98.50 119 LEU A CA 1
ATOM 876 C C . LEU A 1 119 ? 5.925 -0.168 5.153 1.00 98.50 119 LEU A C 1
ATOM 878 O O . LEU A 1 119 ? 6.370 0.884 4.698 1.00 98.50 119 LEU A O 1
ATOM 882 N N . GLY A 1 120 ? 6.702 -1.116 5.667 1.00 97.75 120 GLY A N 1
ATOM 883 C CA . GLY A 1 120 ? 8.115 -0.939 5.985 1.00 97.75 120 GLY A CA 1
ATOM 884 C C . GLY A 1 120 ? 8.370 -0.864 7.501 1.00 97.75 120 GLY A C 1
ATOM 885 O O . GLY A 1 120 ? 7.461 -1.104 8.300 1.00 97.75 120 GLY A O 1
ATOM 886 N N . PRO A 1 121 ? 9.603 -0.562 7.934 1.00 97.94 121 PRO A N 1
ATOM 887 C CA . PRO A 1 121 ? 10.753 -0.211 7.102 1.00 97.94 121 PRO A CA 1
ATOM 888 C C . PRO A 1 121 ? 11.186 -1.340 6.162 1.00 97.94 121 PRO A C 1
ATOM 890 O O . PRO A 1 121 ? 11.169 -2.515 6.530 1.00 97.94 121 PRO A O 1
ATOM 893 N N . CYS A 1 122 ? 11.575 -0.983 4.940 1.00 98.31 122 CYS A N 1
ATOM 894 C CA . CYS A 1 122 ? 12.176 -1.912 3.987 1.00 98.31 122 CYS A CA 1
ATOM 895 C C . CYS A 1 122 ? 13.487 -2.472 4.565 1.00 98.31 122 CYS A C 1
ATOM 897 O O . CYS A 1 122 ? 14.341 -1.683 4.972 1.00 98.31 122 CYS A O 1
ATOM 899 N N . PRO A 1 123 ? 13.719 -3.796 4.548 1.00 97.56 123 PRO A N 1
ATOM 900 C CA . PRO A 1 123 ? 14.902 -4.390 5.171 1.00 97.56 123 PRO A CA 1
ATOM 901 C C . PRO A 1 123 ? 16.219 -4.025 4.474 1.00 97.56 123 PRO A C 1
ATOM 903 O O . PRO A 1 123 ? 17.279 -4.253 5.041 1.00 97.56 123 PRO A O 1
ATOM 906 N N . LEU A 1 124 ? 16.172 -3.482 3.251 1.00 97.69 124 LEU A N 1
ATOM 907 C CA . LEU A 1 124 ? 17.382 -3.119 2.512 1.00 97.69 124 LEU A CA 1
ATOM 908 C C . LEU A 1 124 ? 17.915 -1.736 2.908 1.00 97.69 124 LEU A C 1
ATOM 910 O O . LEU A 1 124 ? 19.090 -1.593 3.216 1.00 97.69 124 LEU A O 1
AT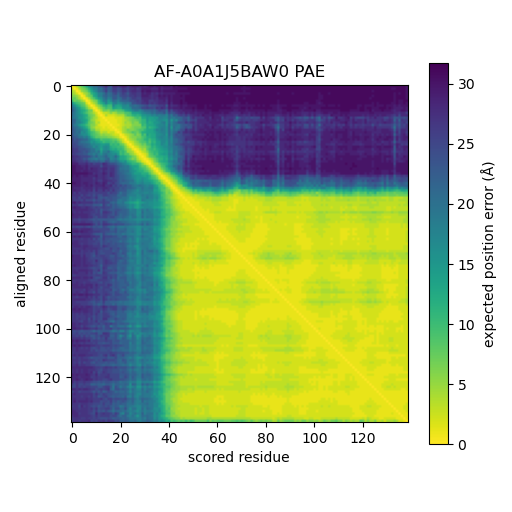OM 914 N N . HIS A 1 125 ? 17.050 -0.717 2.892 1.00 97.50 125 HIS A N 1
ATOM 915 C CA . HIS A 1 125 ? 17.454 0.689 3.061 1.00 97.50 125 HIS A CA 1
ATOM 916 C C . HIS A 1 125 ? 16.452 1.503 3.896 1.00 97.50 125 HIS A C 1
ATOM 918 O O . HIS A 1 125 ? 16.375 2.717 3.762 1.00 97.50 125 HIS A O 1
ATOM 924 N N . LEU A 1 126 ? 15.648 0.831 4.723 1.00 97.69 126 LEU A N 1
ATOM 925 C CA . LEU A 1 126 ? 14.764 1.421 5.737 1.00 97.69 126 LEU A CA 1
ATOM 926 C C . LEU A 1 126 ? 13.656 2.362 5.234 1.00 97.69 126 LEU A C 1
ATOM 928 O O . LEU A 1 126 ? 12.994 3.006 6.047 1.00 97.69 126 LEU A O 1
ATOM 932 N N . THR A 1 127 ? 13.377 2.369 3.926 1.00 98.56 127 THR A N 1
ATOM 933 C CA . THR A 1 127 ? 12.253 3.135 3.375 1.00 98.56 127 THR A CA 1
ATOM 934 C C . THR A 1 127 ? 10.928 2.708 4.008 1.00 98.56 127 THR A C 1
ATOM 936 O O . THR A 1 127 ? 10.622 1.510 4.021 1.00 98.56 127 THR A O 1
ATOM 939 N N . THR A 1 128 ? 10.132 3.666 4.478 1.00 98.62 128 THR A N 1
ATOM 940 C CA . THR A 1 128 ? 8.804 3.437 5.072 1.00 98.62 128 THR A CA 1
ATOM 941 C C . THR A 1 128 ? 7.746 4.261 4.344 1.00 98.62 128 THR A C 1
ATOM 943 O O . THR A 1 128 ? 7.986 5.417 4.006 1.00 98.62 128 THR A O 1
ATOM 946 N N . PHE A 1 129 ? 6.562 3.686 4.125 1.00 98.75 129 PHE A N 1
ATOM 947 C CA . PHE A 1 129 ? 5.462 4.301 3.376 1.00 98.75 129 PHE A CA 1
ATOM 948 C C . PHE A 1 129 ? 4.216 4.471 4.255 1.00 98.75 129 PHE A C 1
ATOM 950 O O . PHE A 1 129 ? 3.804 3.512 4.904 1.00 98.75 129 PHE A O 1
ATOM 957 N N . ASP A 1 130 ? 3.589 5.649 4.250 1.00 98.62 130 ASP A N 1
ATOM 958 C CA . ASP A 1 130 ? 2.338 5.949 4.967 1.00 98.62 130 ASP A CA 1
ATOM 959 C C . ASP A 1 130 ? 1.107 5.594 4.120 1.00 98.62 130 ASP A C 1
ATOM 961 O O . ASP A 1 130 ? 0.831 6.210 3.084 1.00 98.62 130 ASP A O 1
ATOM 965 N N . LEU A 1 131 ? 0.334 4.603 4.574 1.00 98.62 131 LEU A N 1
ATOM 966 C CA . LEU A 1 131 ? -0.811 4.065 3.831 1.00 98.62 131 LEU A CA 1
ATOM 967 C C . LEU A 1 131 ? -2.046 4.962 3.929 1.00 98.62 131 LEU A C 1
ATOM 969 O O . LEU A 1 131 ? -2.947 4.838 3.100 1.00 98.62 131 LEU A O 1
ATOM 973 N N . THR A 1 132 ? -2.083 5.887 4.889 1.00 98.38 132 THR A N 1
ATOM 974 C CA . THR A 1 132 ? -3.141 6.902 4.983 1.00 98.38 132 THR A CA 1
ATOM 975 C C . THR A 1 132 ? -2.935 8.028 3.969 1.00 98.38 132 THR A C 1
ATOM 977 O O . THR A 1 132 ? -3.893 8.696 3.580 1.00 98.38 132 THR A O 1
ATOM 980 N N . ARG A 1 133 ? -1.702 8.214 3.477 1.00 98.00 133 ARG A N 1
ATOM 981 C CA . ARG A 1 133 ? -1.303 9.323 2.594 1.00 98.00 133 ARG A CA 1
ATOM 982 C C . ARG A 1 133 ? -0.784 8.844 1.243 1.00 98.00 133 ARG A C 1
ATOM 984 O O . ARG A 1 133 ? 0.329 9.172 0.850 1.00 98.00 133 ARG A O 1
ATOM 991 N N . HIS A 1 134 ? -1.590 8.074 0.514 1.00 98.00 134 HIS A N 1
ATOM 992 C CA . HIS A 1 134 ? -1.256 7.589 -0.836 1.00 98.00 134 HIS A CA 1
ATOM 993 C C . HIS A 1 134 ? 0.043 6.756 -0.930 1.00 98.00 134 HIS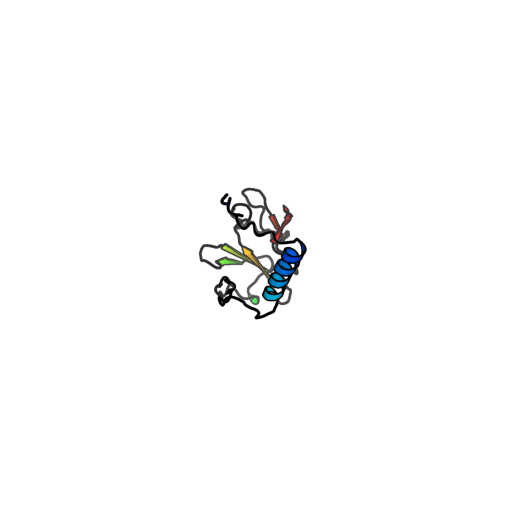 A C 1
ATOM 995 O O . HIS A 1 134 ? 0.587 6.604 -2.022 1.00 98.00 134 HIS A O 1
ATOM 1001 N N . GLY A 1 135 ? 0.550 6.208 0.180 1.00 97.88 135 GLY A N 1
ATOM 1002 C CA . GLY A 1 135 ? 1.832 5.500 0.198 1.00 97.88 135 GLY A CA 1
ATOM 1003 C C . GLY A 1 135 ? 3.035 6.442 0.136 1.00 97.88 135 GLY A C 1
ATOM 1004 O O . GLY A 1 135 ? 4.062 6.076 -0.426 1.00 97.88 135 GLY A O 1
ATOM 1005 N N . MET A 1 136 ? 2.915 7.667 0.657 1.00 98.25 136 MET A N 1
ATOM 1006 C CA . MET A 1 136 ? 4.014 8.634 0.696 1.00 98.25 136 MET A CA 1
ATOM 1007 C C . MET A 1 136 ? 5.170 8.119 1.559 1.00 98.25 136 MET A C 1
ATOM 1009 O O . MET A 1 136 ? 4.948 7.552 2.628 1.00 98.25 136 MET A O 1
ATOM 1013 N N . VAL A 1 137 ? 6.404 8.330 1.100 1.00 98.25 137 VAL A N 1
ATOM 1014 C CA . VAL A 1 137 ? 7.610 7.980 1.861 1.00 98.25 137 VAL A CA 1
ATOM 1015 C C . VAL A 1 137 ? 7.705 8.866 3.103 1.00 98.25 137 VAL A C 1
ATOM 1017 O O . VAL A 1 137 ? 7.595 10.087 2.996 1.00 98.25 137 VAL A O 1
ATOM 1020 N N . VAL A 1 138 ? 7.914 8.255 4.268 1.00 97.25 138 VAL A N 1
ATOM 1021 C CA . VAL A 1 138 ? 8.056 8.952 5.561 1.00 97.25 138 VAL A CA 1
ATOM 1022 C C . VAL A 1 138 ? 9.423 8.760 6.214 1.00 97.25 138 VAL A C 1
ATOM 1024 O O . VAL A 1 138 ? 9.795 9.555 7.075 1.00 97.25 138 VAL A O 1
ATOM 1027 N N . SER A 1 139 ? 10.172 7.735 5.805 1.00 91.81 139 SER A N 1
ATOM 1028 C CA . SER A 1 139 ? 11.579 7.518 6.157 1.00 91.81 139 SER A CA 1
ATOM 1029 C C . SER A 1 139 ? 12.295 6.769 5.051 1.00 91.81 139 SER A C 1
ATOM 1031 O O . SER A 1 139 ? 11.583 6.105 4.262 1.00 91.81 139 SER A O 1
#

Secondary structure (DSSP, 8-state):
-------------HHHHHHHHHHHHHHHTSTTSS--S------PPP--------GGGPPBT-PEEEE-SSTT-EEEEEE-SS--TT-BTTTT-EEEEESB-TTT--B-TT--BGGGTEE---TTT---EETTTTTEE--

Solvent-accessible surface area (backbone atoms only — not comparable to full-atom values): 8638 Å² total; per-residue (Å²): 136,88,85,82,79,82,74,83,68,83,81,69,48,75,66,54,50,51,54,54,56,51,55,57,56,54,44,69,67,39,94,86,37,86,68,84,81,65,81,82,69,78,84,69,87,85,76,81,93,72,91,87,80,56,79,93,74,59,45,70,58,46,70,45,77,48,60,56,95,44,89,87,32,54,28,39,36,33,30,61,82,50,67,24,52,89,22,44,72,97,67,20,17,36,42,73,48,69,32,54,39,88,86,81,60,40,66,31,78,90,28,64,34,60,97,74,42,28,43,26,58,24,84,81,79,48,43,22,23,32,55,50,54,69,50,40,76,77,76

Mean predicted aligned error: 12.93 Å

Nearest PDB structures (foldseek):
  8cff-assembly2_D  TM=9.732E-01  e=4.484E-09  Alcaligenes faecalis
  1g8k-assembly1_B  TM=9.731E-01  e=1.851E-08  Alcaligenes faecalis
  1g8j-assembly1_B  TM=9.748E-01  e=1.279E-07  Alcaligenes faecalis
  8ed4-assembly1_D  TM=9.517E-01  e=7.640E-08  Pseudorhizobium banfieldiae
  5nqd-assembly2_D  TM=9.523E-01  e=2.008E-07  Pseudorhizobium banfieldiae